Protein AF-A0A6A4GEB9-F1 (afdb_monomer)

Sequence (75 aa):
SCKFIHGLLLHTPDMYLDEIQQHLDEQRGVLASISTICRVLKCSGYTLKKVFDCSLHLAYLMLFRLQKLQLNAMS

Mean predicted aligned error: 11.26 Å

pLDDT: mean 73.38, std 12.1, range [47.25, 89.69]

Structure (mmCIF, N/CA/C/O backbone):
data_AF-A0A6A4GEB9-F1
#
_entry.id   AF-A0A6A4GEB9-F1
#
loop_
_atom_site.group_PDB
_atom_site.id
_atom_site.type_symbol
_atom_site.label_atom_id
_atom_site.label_alt_id
_atom_site.label_comp_id
_atom_site.label_asym_id
_atom_site.label_entity_id
_atom_site.label_seq_id
_atom_site.pdbx_PDB_ins_code
_atom_site.Cartn_x
_atom_site.Cartn_y
_atom_site.Cartn_z
_atom_site.occupancy
_atom_site.B_iso_or_equiv
_atom_site.auth_seq_id
_atom_site.auth_comp_id
_atom_site.auth_asym_id
_atom_site.auth_atom_id
_atom_site.pdbx_PDB_model_num
ATOM 1 N N . SER A 1 1 ? -4.882 -13.848 -2.426 1.00 57.19 1 SER A N 1
ATOM 2 C CA . SER A 1 1 ? -4.609 -12.441 -2.067 1.00 57.19 1 SER A CA 1
ATOM 3 C C . SER A 1 1 ? -3.595 -11.768 -2.996 1.00 57.19 1 SER A C 1
ATOM 5 O O . SER A 1 1 ? -3.963 -10.785 -3.619 1.00 57.19 1 SER A O 1
ATOM 7 N N . CYS A 1 2 ? -2.380 -12.301 -3.214 1.00 65.56 2 CYS A N 1
ATOM 8 C CA . CYS A 1 2 ? -1.360 -11.630 -4.056 1.00 65.56 2 CYS A CA 1
ATOM 9 C C . CYS A 1 2 ? -1.713 -11.483 -5.551 1.00 65.56 2 CYS A C 1
ATOM 11 O O . CYS A 1 2 ? -1.369 -10.474 -6.155 1.00 65.56 2 CYS A O 1
ATOM 13 N N . LYS A 1 3 ? -2.429 -12.451 -6.147 1.00 76.31 3 LYS A N 1
ATOM 14 C CA . LYS A 1 3 ? -2.773 -12.428 -7.586 1.00 76.31 3 LYS A CA 1
ATOM 15 C C . LYS A 1 3 ? -3.639 -11.226 -7.992 1.00 76.31 3 LYS A C 1
ATOM 17 O O . LYS A 1 3 ? -3.504 -10.736 -9.103 1.00 76.31 3 LYS A O 1
ATOM 22 N N . PHE A 1 4 ? -4.506 -10.753 -7.092 1.00 78.81 4 PHE A N 1
ATOM 23 C CA . PHE A 1 4 ? -5.367 -9.598 -7.362 1.00 78.81 4 PHE A CA 1
ATOM 24 C C . PHE A 1 4 ? -4.568 -8.297 -7.367 1.00 78.81 4 PHE A C 1
ATOM 26 O O . PHE A 1 4 ? -4.640 -7.560 -8.336 1.00 78.81 4 PHE A O 1
ATOM 33 N N . ILE A 1 5 ? -3.749 -8.068 -6.334 1.00 78.25 5 ILE A N 1
ATOM 34 C CA . ILE A 1 5 ? -2.887 -6.878 -6.247 1.00 78.25 5 ILE A CA 1
ATOM 35 C C . ILE A 1 5 ? -1.932 -6.818 -7.446 1.00 78.25 5 ILE A C 1
ATOM 37 O O . ILE A 1 5 ? -1.729 -5.754 -8.018 1.00 78.25 5 ILE A O 1
ATOM 41 N N . HIS A 1 6 ? -1.397 -7.964 -7.872 1.00 80.81 6 HIS A N 1
ATOM 42 C CA . HIS A 1 6 ? -0.541 -8.034 -9.052 1.00 80.81 6 HIS A CA 1
ATOM 43 C C . HIS A 1 6 ? -1.289 -7.654 -10.340 1.00 80.81 6 HIS A C 1
ATOM 45 O O . HIS A 1 6 ? -0.787 -6.850 -11.115 1.00 80.81 6 HIS A O 1
ATOM 51 N N . GLY A 1 7 ? -2.501 -8.183 -10.552 1.00 83.00 7 GLY A N 1
ATOM 52 C CA . GLY A 1 7 ? -3.334 -7.810 -11.701 1.00 83.00 7 GLY A CA 1
ATOM 53 C C . GLY A 1 7 ? -3.732 -6.333 -11.684 1.00 83.00 7 GLY A C 1
ATOM 54 O O . GLY A 1 7 ? -3.628 -5.652 -12.698 1.00 83.00 7 GLY A O 1
ATOM 55 N N . LEU A 1 8 ? -4.107 -5.820 -10.514 1.00 82.00 8 LEU A N 1
ATOM 56 C CA . LEU A 1 8 ? -4.470 -4.422 -10.305 1.00 82.00 8 LEU A CA 1
ATOM 57 C C . LEU A 1 8 ? -3.312 -3.482 -10.695 1.00 82.00 8 LEU A C 1
ATOM 59 O O . LEU A 1 8 ? -3.508 -2.537 -11.453 1.00 82.00 8 LEU A O 1
ATOM 63 N N . LEU A 1 9 ? -2.090 -3.803 -10.263 1.00 79.88 9 LEU A N 1
ATOM 64 C CA . LEU A 1 9 ? -0.888 -3.022 -10.572 1.00 79.88 9 LEU A CA 1
ATOM 65 C C . LEU A 1 9 ? -0.346 -3.218 -11.993 1.00 79.88 9 LEU A C 1
ATOM 67 O O . LEU A 1 9 ? 0.440 -2.399 -12.460 1.00 79.88 9 LEU A O 1
ATOM 71 N N . LEU A 1 10 ? -0.736 -4.290 -12.683 1.00 80.69 10 LEU A N 1
ATOM 72 C CA . LEU A 1 10 ? -0.432 -4.493 -14.103 1.00 80.69 10 LEU A CA 1
ATOM 73 C C . LEU A 1 10 ? -1.246 -3.548 -14.990 1.00 80.69 10 LEU A C 1
ATOM 75 O O . LEU A 1 10 ? -0.724 -3.041 -15.979 1.00 80.69 10 LEU A O 1
ATOM 79 N N . HIS A 1 11 ? -2.510 -3.314 -14.631 1.00 78.81 11 HIS A N 1
ATOM 80 C CA . HIS A 1 11 ? -3.395 -2.410 -15.365 1.00 78.81 11 HIS A CA 1
ATOM 81 C C . HIS A 1 11 ? -3.189 -0.946 -14.973 1.00 78.81 11 HIS A C 1
ATOM 83 O O . HIS A 1 11 ? -3.252 -0.075 -15.838 1.00 78.81 11 HIS A O 1
ATOM 89 N N . THR A 1 12 ? -2.883 -0.690 -13.700 1.00 75.44 12 THR A N 1
ATOM 90 C CA . THR A 1 12 ? -2.710 0.664 -13.173 1.00 75.44 12 THR A CA 1
ATOM 91 C C . THR A 1 12 ? -1.505 0.680 -12.214 1.00 75.44 12 THR A C 1
ATOM 93 O O . THR A 1 12 ? -1.628 0.382 -11.031 1.00 75.44 12 THR A O 1
ATOM 96 N N . PRO A 1 13 ? -0.287 0.957 -12.704 1.00 72.75 13 PRO A N 1
ATOM 97 C CA . PRO A 1 13 ? 0.946 0.780 -11.928 1.00 72.75 13 PRO A CA 1
ATOM 98 C C . PRO A 1 13 ? 1.279 1.927 -10.963 1.00 72.75 13 PRO A C 1
ATOM 100 O O . PRO A 1 13 ? 2.256 1.810 -10.216 1.00 72.75 13 PRO A O 1
ATOM 103 N N . ASP A 1 14 ? 0.534 3.031 -11.003 1.00 75.19 14 ASP A N 1
ATOM 104 C CA . ASP A 1 14 ? 0.657 4.164 -10.081 1.00 75.19 14 ASP A CA 1
ATOM 105 C C . ASP A 1 14 ? -0.602 4.240 -9.227 1.00 75.19 14 ASP A C 1
ATOM 107 O O . ASP A 1 14 ? -1.586 4.870 -9.597 1.00 75.19 14 ASP A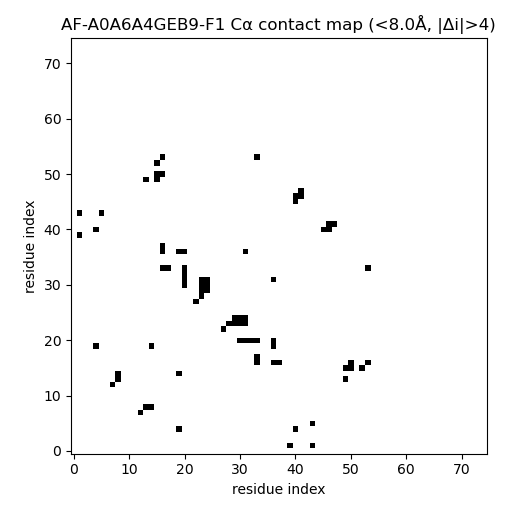 O 1
ATOM 111 N N . MET A 1 15 ? -0.560 3.523 -8.106 1.00 77.81 15 MET A N 1
ATOM 112 C CA . MET A 1 15 ? -1.594 3.542 -7.079 1.00 77.81 15 MET A CA 1
ATOM 113 C C . MET A 1 15 ? -0.954 3.670 -5.703 1.00 77.81 15 MET A C 1
ATOM 115 O O . MET A 1 15 ? 0.052 3.010 -5.407 1.00 77.81 15 MET A O 1
ATOM 119 N N . TYR A 1 16 ? -1.575 4.476 -4.852 1.00 83.38 16 TYR A N 1
ATOM 120 C CA . TYR A 1 16 ? -1.246 4.582 -3.439 1.00 83.38 16 TYR A CA 1
ATOM 121 C C . TYR A 1 16 ? -1.789 3.375 -2.652 1.00 83.38 16 TYR A C 1
ATOM 123 O O . TYR A 1 16 ? -2.628 2.604 -3.126 1.00 83.38 16 TYR A O 1
ATOM 131 N N . LEU A 1 17 ? -1.282 3.143 -1.434 1.00 83.06 17 LEU A N 1
ATOM 132 C CA . LEU A 1 17 ? -1.681 1.955 -0.659 1.00 83.06 17 LEU A CA 1
ATOM 133 C C . LEU A 1 17 ? -3.130 2.006 -0.188 1.00 83.06 17 LEU A C 1
ATOM 135 O O . LEU A 1 17 ? -3.752 0.956 -0.047 1.00 83.06 17 LEU A O 1
ATOM 139 N N . ASP A 1 18 ? -3.638 3.199 0.090 1.00 83.62 18 ASP A N 1
ATOM 140 C CA . ASP A 1 18 ? -5.025 3.453 0.456 1.00 83.62 18 ASP A CA 1
ATOM 141 C C . ASP A 1 18 ? -5.967 3.211 -0.727 1.00 83.62 18 ASP A C 1
ATOM 143 O O . ASP A 1 18 ? -7.007 2.590 -0.537 1.00 83.62 18 ASP A O 1
ATOM 147 N N . GLU A 1 19 ? -5.563 3.544 -1.955 1.00 84.38 19 GLU A N 1
ATOM 148 C CA . GLU A 1 19 ? -6.330 3.202 -3.161 1.00 84.38 19 GLU A CA 1
ATOM 149 C C . GLU A 1 19 ? -6.396 1.683 -3.375 1.00 84.38 19 GLU A C 1
ATOM 151 O O . GLU A 1 19 ? -7.464 1.132 -3.653 1.00 84.38 19 GLU A O 1
ATOM 156 N N . ILE A 1 20 ? -5.274 0.977 -3.173 1.00 86.38 20 ILE A N 1
ATOM 157 C CA . ILE A 1 20 ? -5.234 -0.495 -3.214 1.00 86.38 20 ILE A CA 1
ATOM 158 C C . ILE A 1 20 ? -6.106 -1.085 -2.098 1.00 86.38 20 ILE A C 1
ATOM 160 O O . ILE A 1 20 ? -6.795 -2.082 -2.318 1.00 86.38 20 ILE A O 1
ATOM 164 N N . GLN A 1 21 ? -6.082 -0.492 -0.901 1.00 88.38 21 GLN A N 1
ATOM 165 C CA . GLN A 1 21 ? -6.920 -0.911 0.220 1.00 88.38 21 GLN A CA 1
ATOM 166 C C . GLN A 1 21 ? -8.403 -0.738 -0.107 1.00 88.38 21 GLN A C 1
ATOM 168 O O . GLN A 1 21 ? -9.178 -1.668 0.104 1.00 88.38 21 GLN A O 1
ATOM 173 N N . GLN A 1 22 ? -8.782 0.413 -0.656 1.00 86.75 22 GLN A N 1
ATOM 174 C CA . GLN A 1 22 ? -10.145 0.699 -1.076 1.00 86.75 22 GLN A CA 1
ATOM 17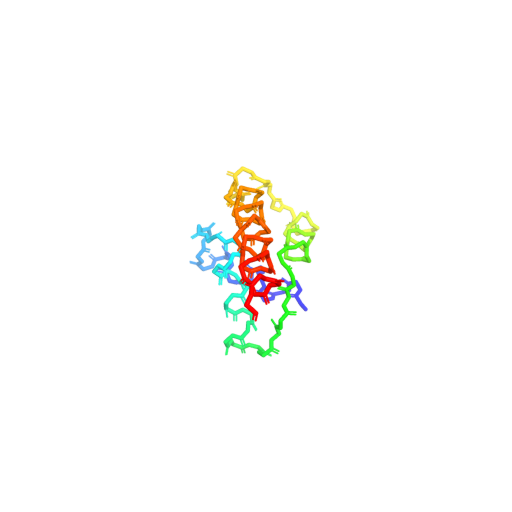5 C C . GLN A 1 22 ? -10.599 -0.284 -2.162 1.00 86.75 22 GLN A C 1
ATOM 177 O O . GLN A 1 22 ? -11.668 -0.868 -2.039 1.00 86.75 22 GLN A O 1
ATOM 182 N N . HIS A 1 23 ? -9.758 -0.584 -3.156 1.00 87.75 23 HIS A N 1
ATOM 183 C CA . HIS A 1 23 ? -10.082 -1.576 -4.188 1.00 87.75 23 HIS A CA 1
ATOM 184 C C . HIS A 1 23 ? -10.251 -2.994 -3.626 1.00 87.75 23 HIS A C 1
ATOM 186 O O . HIS A 1 23 ? -11.072 -3.770 -4.121 1.00 87.75 23 HIS A O 1
ATOM 192 N N . LEU A 1 24 ? -9.474 -3.365 -2.606 1.00 87.25 24 LEU A N 1
ATOM 193 C CA . LEU A 1 24 ? -9.629 -4.648 -1.920 1.00 87.25 24 LEU A CA 1
ATOM 194 C C . LEU A 1 24 ? -10.943 -4.719 -1.136 1.00 87.25 24 LEU A C 1
ATOM 196 O O . LEU A 1 24 ? -11.583 -5.771 -1.131 1.00 87.25 24 LEU A O 1
ATOM 200 N N . ASP A 1 25 ? -11.358 -3.622 -0.513 1.00 89.69 25 ASP A N 1
ATOM 201 C CA . ASP A 1 25 ? -12.624 -3.558 0.209 1.00 89.69 25 ASP A CA 1
ATOM 202 C C . ASP A 1 25 ? -13.813 -3.571 -0.765 1.00 89.69 25 ASP A C 1
ATOM 204 O O . ASP A 1 25 ? -14.651 -4.466 -0.720 1.00 89.69 25 ASP A O 1
ATOM 208 N N . GLU A 1 26 ? -13.818 -2.678 -1.753 1.00 89.00 26 GLU A N 1
ATOM 209 C CA . GLU A 1 26 ? -14.925 -2.517 -2.700 1.00 89.00 26 GLU A CA 1
ATOM 210 C C . GLU A 1 26 ? -15.121 -3.731 -3.617 1.00 89.00 26 GLU A C 1
ATOM 212 O O . GLU A 1 26 ? -16.252 -4.152 -3.854 1.00 89.00 26 GLU A O 1
ATOM 217 N N . GLN A 1 27 ? -14.041 -4.326 -4.141 1.00 86.94 27 GLN A N 1
ATOM 218 C CA . GLN A 1 27 ? -14.164 -5.416 -5.120 1.00 86.94 27 GLN A CA 1
ATOM 219 C C . GLN A 1 27 ? -14.117 -6.816 -4.515 1.00 86.94 27 GLN A C 1
ATOM 221 O O . GLN A 1 27 ? -14.531 -7.784 -5.161 1.00 86.94 27 GLN A O 1
ATOM 226 N N . ARG A 1 28 ? -13.550 -6.970 -3.316 1.00 85.25 28 ARG A N 1
ATOM 227 C CA . ARG A 1 28 ? -13.369 -8.287 -2.685 1.00 85.25 28 ARG A CA 1
ATOM 228 C C . ARG A 1 28 ? -14.003 -8.383 -1.301 1.00 85.25 28 ARG A C 1
ATOM 230 O O . ARG A 1 28 ? -14.051 -9.497 -0.783 1.00 85.25 28 ARG A O 1
ATOM 237 N N . GL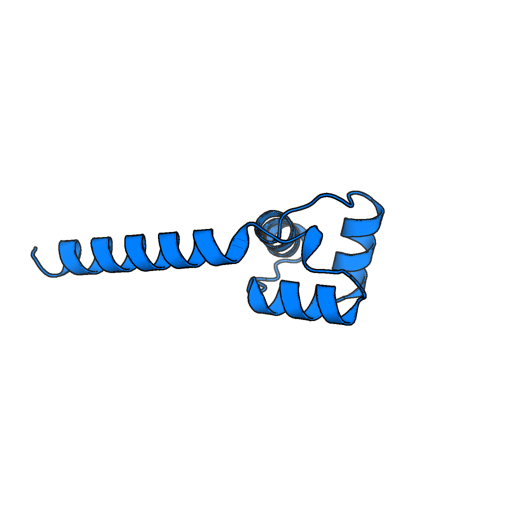Y A 1 29 ? -14.462 -7.280 -0.706 1.00 86.12 29 GLY A N 1
ATOM 238 C CA . GLY A 1 29 ? -14.902 -7.235 0.690 1.00 86.12 29 GLY A CA 1
ATOM 239 C C . GLY A 1 29 ? -13.764 -7.518 1.671 1.00 86.12 29 GLY A C 1
ATOM 240 O O . GLY A 1 29 ? -13.997 -8.070 2.746 1.00 86.12 29 GLY A O 1
ATOM 241 N N . VAL A 1 30 ? -12.511 -7.258 1.274 1.00 85.69 30 VAL A N 1
ATOM 242 C CA . VAL A 1 30 ? -11.325 -7.581 2.074 1.00 85.69 30 VAL A CA 1
ATOM 243 C C . VAL A 1 30 ? -10.746 -6.313 2.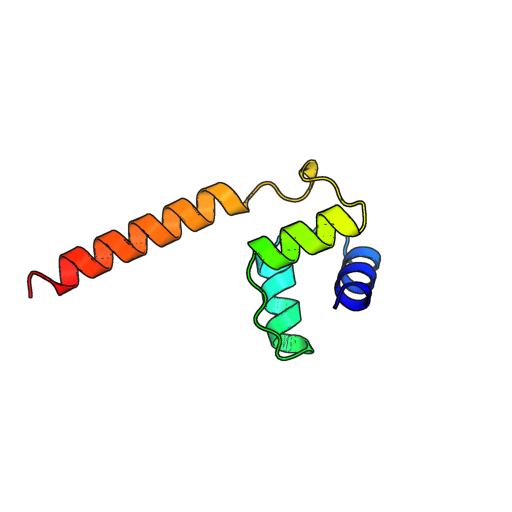683 1.00 85.69 30 VAL A C 1
ATOM 245 O O . VAL A 1 30 ? -10.000 -5.577 2.040 1.00 85.69 30 VAL A O 1
ATOM 248 N N . LEU A 1 31 ? -10.982 -6.142 3.981 1.00 84.69 31 LEU A N 1
ATOM 249 C CA . LEU A 1 31 ? -10.282 -5.165 4.809 1.00 84.69 31 LEU A CA 1
ATOM 250 C C . LEU A 1 31 ? -8.845 -5.628 5.078 1.00 84.69 31 LEU A C 1
ATOM 252 O O . LEU A 1 31 ? -8.563 -6.369 6.021 1.00 84.69 31 LEU A O 1
ATOM 256 N N . ALA A 1 32 ? -7.917 -5.198 4.226 1.00 82.75 32 ALA A N 1
ATOM 257 C CA . ALA A 1 32 ? -6.488 -5.403 4.426 1.00 82.75 32 ALA A CA 1
ATOM 258 C C . ALA A 1 32 ? -5.853 -4.168 5.071 1.00 82.75 32 ALA A C 1
ATOM 260 O O . ALA A 1 32 ? -6.052 -3.047 4.616 1.00 82.75 32 ALA A O 1
ATOM 261 N N . SER A 1 33 ? -5.029 -4.364 6.103 1.00 85.62 33 SER A N 1
ATOM 262 C CA . SER A 1 33 ? -4.236 -3.259 6.643 1.00 85.62 33 SER A CA 1
ATOM 263 C C . SER A 1 33 ? -3.183 -2.797 5.632 1.00 85.62 33 SER A C 1
ATOM 265 O O . SER A 1 33 ? -2.594 -3.609 4.914 1.00 85.62 33 SER A O 1
ATOM 267 N N . ILE A 1 34 ? -2.845 -1.508 5.664 1.00 82.94 34 ILE A N 1
ATOM 268 C CA . ILE A 1 34 ? -1.733 -0.927 4.894 1.00 82.94 34 ILE A CA 1
ATOM 269 C C . ILE A 1 34 ? -0.437 -1.736 5.063 1.00 82.94 34 ILE A C 1
ATOM 271 O O . ILE A 1 34 ? 0.260 -2.018 4.091 1.00 82.94 34 ILE A O 1
ATOM 275 N N . SER A 1 35 ? -0.132 -2.185 6.286 1.00 81.94 35 SER A N 1
ATOM 276 C CA . SER A 1 35 ? 1.033 -3.033 6.574 1.00 81.94 35 SER A CA 1
ATOM 277 C C . SER A 1 35 ? 0.987 -4.385 5.850 1.00 81.94 35 SER A C 1
ATOM 279 O O . SER A 1 35 ? 2.013 -4.855 5.352 1.00 81.94 35 SER A O 1
ATOM 281 N N . THR A 1 36 ? -0.199 -4.988 5.738 1.00 85.69 36 THR A N 1
ATOM 282 C CA . THR A 1 36 ? -0.427 -6.234 4.996 1.00 85.69 36 THR A CA 1
ATOM 283 C C . THR A 1 36 ? -0.214 -6.016 3.504 1.00 85.69 36 THR A C 1
ATOM 285 O O . THR A 1 36 ? 0.508 -6.789 2.875 1.00 85.69 36 THR A O 1
ATOM 288 N N . ILE A 1 37 ? -0.764 -4.934 2.948 1.00 85.00 37 ILE A N 1
ATOM 289 C CA . ILE A 1 37 ? -0.599 -4.567 1.536 1.00 85.00 37 ILE A CA 1
ATOM 290 C C . ILE A 1 37 ? 0.883 -4.325 1.232 1.00 85.00 37 ILE A C 1
ATOM 292 O O . ILE A 1 37 ? 1.434 -4.949 0.331 1.00 85.00 37 ILE A O 1
ATOM 296 N N . CYS A 1 38 ? 1.574 -3.531 2.053 1.00 83.12 38 CYS A N 1
ATOM 297 C CA . CYS A 1 38 ? 3.017 -3.298 1.957 1.00 83.12 38 CYS A CA 1
ATOM 298 C C . CYS A 1 38 ? 3.825 -4.600 1.931 1.00 83.12 38 CYS A C 1
ATOM 300 O O . CYS A 1 38 ? 4.735 -4.764 1.118 1.00 83.12 38 CYS A O 1
ATOM 302 N N . ARG A 1 39 ? 3.508 -5.537 2.831 1.00 82.94 39 ARG A N 1
ATOM 303 C CA . ARG A 1 39 ? 4.192 -6.830 2.908 1.00 82.94 39 ARG A CA 1
ATOM 304 C C . ARG A 1 39 ? 3.945 -7.661 1.651 1.00 82.94 39 ARG A C 1
ATOM 306 O O . ARG A 1 39 ? 4.896 -8.219 1.114 1.00 82.94 39 ARG A O 1
ATOM 313 N N . VAL A 1 40 ? 2.714 -7.689 1.142 1.00 84.31 40 VAL A N 1
ATOM 314 C CA . VAL A 1 40 ? 2.375 -8.382 -0.110 1.00 84.31 40 VAL A CA 1
ATOM 315 C C . VAL A 1 40 ? 3.100 -7.770 -1.309 1.00 84.31 40 VAL A C 1
ATOM 317 O O . VAL A 1 40 ? 3.650 -8.514 -2.120 1.00 84.31 40 VAL A O 1
ATOM 320 N N . LEU A 1 41 ? 3.161 -6.442 -1.401 1.00 82.06 41 LEU A N 1
ATOM 321 C CA . LEU A 1 41 ? 3.873 -5.732 -2.465 1.00 82.06 41 LEU A CA 1
ATOM 322 C C . LEU A 1 41 ? 5.366 -6.064 -2.462 1.00 82.06 41 LEU A C 1
ATOM 324 O O . LEU A 1 41 ? 5.907 -6.455 -3.495 1.00 82.06 41 LEU A O 1
ATOM 328 N N . LYS A 1 42 ? 6.007 -6.013 -1.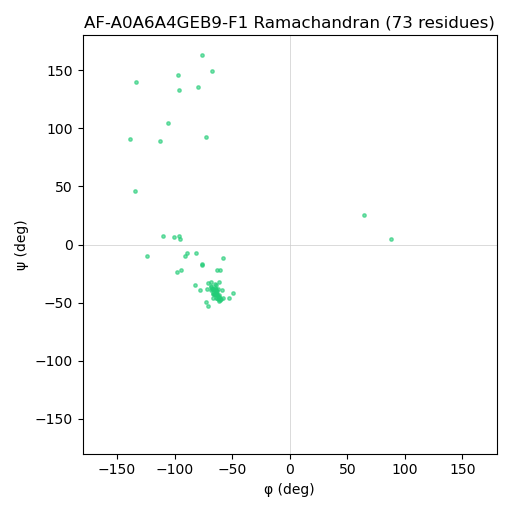289 1.00 81.62 42 LYS A N 1
ATOM 329 C CA . LYS A 1 42 ? 7.415 -6.404 -1.125 1.00 81.62 42 LYS A CA 1
ATOM 330 C C . LYS A 1 42 ? 7.654 -7.860 -1.522 1.00 81.62 42 LYS A C 1
ATOM 332 O O . LYS A 1 42 ? 8.573 -8.140 -2.282 1.00 81.62 42 LYS A O 1
ATOM 337 N N . CYS A 1 43 ? 6.805 -8.782 -1.059 1.00 82.12 43 CYS A N 1
ATOM 338 C CA . CYS A 1 43 ? 6.884 -10.197 -1.437 1.00 82.12 43 CYS A CA 1
ATOM 339 C C . CYS A 1 43 ? 6.650 -10.435 -2.938 1.00 82.12 43 CYS A C 1
ATOM 341 O O . CYS A 1 43 ? 7.071 -11.462 -3.455 1.00 82.12 43 CYS A O 1
ATOM 343 N N . SER A 1 44 ? 5.993 -9.500 -3.626 1.00 75.94 44 SER A N 1
ATOM 344 C CA . SER A 1 44 ? 5.713 -9.569 -5.064 1.00 75.94 44 SER A CA 1
ATOM 345 C C . SER A 1 44 ? 6.747 -8.815 -5.915 1.00 75.94 44 SER A C 1
ATOM 347 O O . SER A 1 44 ? 6.548 -8.682 -7.118 1.00 75.94 44 SER A O 1
ATOM 349 N N . GLY A 1 45 ? 7.839 -8.321 -5.314 1.00 76.50 45 GLY A N 1
ATOM 350 C CA . GLY A 1 45 ? 8.943 -7.657 -6.017 1.00 76.50 45 GLY A CA 1
ATOM 351 C C . GLY A 1 45 ? 8.790 -6.144 -6.218 1.00 76.50 45 GLY A C 1
ATOM 352 O O . GLY A 1 45 ? 9.649 -5.533 -6.851 1.00 76.50 45 GLY A O 1
ATOM 353 N N . TYR A 1 46 ? 7.747 -5.512 -5.668 1.00 73.50 46 TYR A N 1
ATOM 354 C CA . TYR A 1 46 ? 7.572 -4.057 -5.749 1.00 73.50 46 TYR A CA 1
ATOM 355 C C . TYR A 1 46 ? 8.444 -3.338 -4.708 1.00 73.50 46 TYR A C 1
ATOM 357 O O . TYR A 1 46 ? 8.503 -3.727 -3.539 1.00 73.50 46 TYR A O 1
ATOM 365 N N . THR A 1 47 ? 9.116 -2.259 -5.123 1.00 64.25 47 THR A N 1
ATOM 366 C CA . THR A 1 47 ? 9.973 -1.444 -4.247 1.00 64.25 47 THR A CA 1
ATOM 367 C C . THR A 1 47 ? 9.239 -0.210 -3.713 1.00 64.25 47 THR A C 1
ATOM 369 O O . THR A 1 47 ? 8.425 0.407 -4.396 1.00 64.25 47 THR A O 1
ATOM 372 N N . LEU A 1 48 ? 9.569 0.180 -2.475 1.00 55.62 48 LEU A N 1
ATOM 373 C CA . LEU A 1 48 ? 8.956 1.291 -1.723 1.00 55.62 48 LEU A CA 1
ATOM 374 C C . LEU A 1 48 ? 9.036 2.672 -2.408 1.00 55.62 48 LEU A C 1
ATOM 376 O O . LEU A 1 48 ? 8.350 3.588 -1.973 1.00 55.62 48 LEU A O 1
ATOM 380 N N . LYS A 1 49 ? 9.824 2.840 -3.482 1.00 53.03 49 LYS A N 1
ATOM 381 C CA . LYS A 1 49 ? 9.919 4.103 -4.243 1.00 53.03 49 LYS A CA 1
ATOM 382 C C . LYS A 1 49 ? 8.585 4.561 -4.856 1.00 53.03 49 LYS A C 1
ATOM 384 O O . LYS A 1 49 ? 8.439 5.749 -5.097 1.00 53.03 49 LYS A O 1
ATOM 389 N N . LYS A 1 50 ? 7.621 3.653 -5.055 1.00 50.72 50 LYS A N 1
ATOM 390 C CA . LYS A 1 50 ? 6.242 3.955 -5.494 1.00 50.72 50 LYS A CA 1
ATOM 391 C C . LYS A 1 50 ? 5.226 4.079 -4.343 1.00 50.72 50 LYS A C 1
ATOM 393 O O . LYS A 1 50 ? 4.035 4.191 -4.577 1.00 50.72 50 LYS A O 1
ATOM 398 N N . VAL A 1 51 ? 5.685 4.003 -3.093 1.00 52.44 51 VAL A N 1
ATOM 399 C CA . VAL A 1 51 ? 4.856 3.718 -1.908 1.00 52.44 51 VAL A CA 1
ATOM 400 C C . VAL A 1 51 ? 5.221 4.690 -0.774 1.00 52.44 51 VAL A C 1
ATOM 402 O O . VAL A 1 51 ? 5.503 4.289 0.353 1.00 52.44 51 VAL A O 1
ATOM 405 N N . PHE A 1 52 ? 5.344 5.981 -1.086 1.00 47.25 52 PHE A N 1
ATOM 406 C CA . PHE A 1 52 ? 5.977 6.943 -0.174 1.00 47.25 52 PHE A CA 1
ATOM 407 C C . PHE A 1 52 ? 5.027 7.659 0.799 1.00 47.25 52 PHE A C 1
ATOM 409 O O . PHE A 1 52 ? 5.516 8.266 1.747 1.00 47.25 52 PHE A O 1
ATOM 416 N N . ASP A 1 53 ? 3.704 7.549 0.649 1.00 51.94 53 ASP A N 1
ATOM 417 C CA . ASP A 1 53 ? 2.785 8.462 1.358 1.00 51.94 53 ASP A CA 1
ATOM 418 C C . ASP A 1 53 ? 2.111 7.907 2.630 1.00 51.94 53 ASP A C 1
ATOM 420 O O . ASP A 1 53 ? 1.251 8.537 3.238 1.00 51.94 53 ASP A O 1
ATOM 424 N N . CYS A 1 54 ? 2.476 6.709 3.093 1.00 50.06 54 CYS A N 1
ATOM 425 C CA . CYS A 1 54 ? 1.688 6.059 4.155 1.00 50.06 54 CYS A CA 1
ATOM 426 C C . CYS A 1 54 ? 2.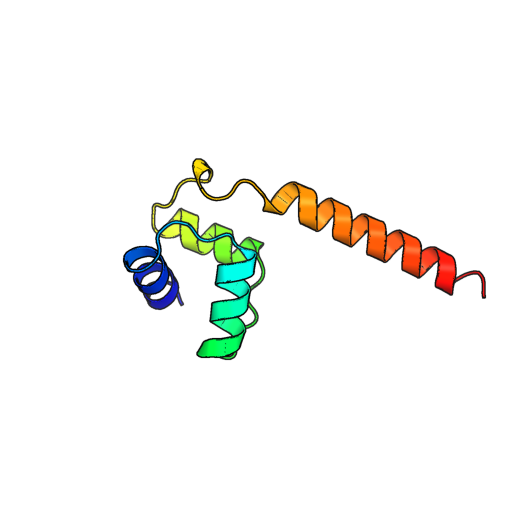238 6.224 5.576 1.00 50.06 54 CYS A C 1
ATOM 428 O O . CYS A 1 54 ? 1.472 6.155 6.539 1.00 50.06 54 CYS A O 1
ATOM 430 N N . SER A 1 55 ? 3.537 6.477 5.745 1.00 53.34 55 SER A N 1
ATOM 431 C CA . SER A 1 55 ? 4.112 6.665 7.086 1.00 53.34 55 SER A CA 1
ATOM 432 C C . SER A 1 55 ? 3.674 7.990 7.720 1.00 53.34 55 SER A C 1
ATOM 434 O O . SER A 1 55 ? 3.465 8.051 8.930 1.00 53.34 55 SER A O 1
ATOM 436 N N . LEU A 1 56 ? 3.483 9.036 6.909 1.00 56.22 56 LEU A N 1
ATOM 437 C CA . LEU A 1 56 ? 3.060 10.353 7.386 1.00 56.22 56 LEU A CA 1
ATOM 438 C C . LEU A 1 56 ? 1.551 10.390 7.678 1.00 56.22 56 LEU A C 1
ATOM 440 O O . LEU A 1 56 ? 1.135 10.936 8.699 1.00 56.22 56 LEU A O 1
ATOM 444 N N . HIS A 1 57 ? 0.738 9.737 6.842 1.00 59.66 57 HIS A N 1
ATOM 445 C CA . HIS A 1 57 ? -0.718 9.723 6.988 1.00 59.66 57 HIS A CA 1
ATOM 446 C C . HIS A 1 57 ? -1.194 8.937 8.222 1.00 59.66 57 HIS A C 1
ATOM 448 O O . HIS A 1 57 ? -2.093 9.384 8.932 1.00 59.66 57 HIS A O 1
ATOM 454 N N . LEU A 1 58 ? -0.562 7.802 8.549 1.00 56.41 58 LEU A N 1
ATOM 455 C CA . LEU A 1 58 ? -0.881 7.054 9.773 1.00 56.41 58 LEU A CA 1
ATOM 456 C C . LEU A 1 58 ? -0.470 7.814 11.041 1.00 56.41 58 LEU A C 1
ATOM 458 O O . LEU A 1 58 ? -1.200 7.772 12.029 1.00 56.41 58 LEU A O 1
ATOM 462 N N . ALA A 1 59 ? 0.647 8.547 11.015 1.00 65.00 59 ALA A N 1
ATOM 463 C CA . ALA A 1 59 ? 1.026 9.433 12.115 1.00 65.00 59 ALA A CA 1
ATOM 464 C C . ALA A 1 59 ? 0.012 10.578 12.288 1.00 65.00 59 ALA A C 1
ATOM 466 O O . ALA A 1 59 ? -0.402 10.862 13.411 1.00 65.00 59 ALA A O 1
ATOM 467 N N . TYR A 1 60 ? -0.463 11.166 11.184 1.00 66.94 60 TYR A N 1
ATOM 468 C CA . TYR A 1 60 ? -1.520 12.182 11.184 1.00 66.94 60 TYR A CA 1
ATOM 469 C C . TYR A 1 60 ? -2.858 11.649 11.707 1.00 66.94 60 TYR A C 1
ATOM 471 O O . TYR A 1 60 ? -3.478 12.278 12.561 1.00 66.94 60 TYR A O 1
ATOM 479 N N . LEU A 1 61 ? -3.297 10.474 11.251 1.00 64.81 61 LEU A N 1
ATOM 480 C CA . LEU A 1 61 ? -4.523 9.833 11.731 1.00 64.81 61 LEU A CA 1
ATOM 481 C C . LEU A 1 61 ? -4.423 9.442 13.207 1.00 64.81 61 LEU A C 1
ATOM 483 O O . LEU A 1 61 ? -5.397 9.611 13.940 1.00 64.81 61 LEU A O 1
ATOM 487 N N . MET A 1 62 ? -3.267 8.954 13.665 1.00 72.38 62 MET A N 1
ATOM 488 C CA . MET A 1 62 ? -3.045 8.663 15.083 1.00 72.38 62 MET A CA 1
ATOM 489 C C . MET A 1 62 ? -3.065 9.938 15.932 1.00 72.38 62 MET A C 1
ATOM 491 O O . MET A 1 62 ? -3.728 9.951 16.968 1.00 72.38 62 MET A O 1
ATOM 495 N N . LEU A 1 63 ? -2.435 11.026 15.476 1.00 70.19 63 LEU A N 1
ATOM 496 C CA . LEU A 1 63 ? -2.502 12.336 16.134 1.00 70.19 63 LEU A CA 1
ATOM 497 C C . LEU A 1 63 ? -3.937 12.874 16.187 1.00 70.19 63 LEU A C 1
ATOM 499 O O . LEU A 1 63 ? -4.396 13.299 17.244 1.00 70.19 63 LEU A O 1
ATOM 503 N N . PHE A 1 64 ? -4.683 12.789 15.087 1.00 67.12 64 PHE A N 1
ATOM 504 C CA . PHE A 1 64 ? -6.069 13.252 15.024 1.00 67.12 64 PHE A CA 1
ATOM 505 C C . PHE A 1 64 ? -7.006 12.417 15.912 1.00 67.12 64 PHE A C 1
ATOM 507 O O . PHE A 1 64 ? -7.898 12.951 16.573 1.00 67.12 64 PHE A O 1
ATOM 514 N N . ARG A 1 65 ? -6.789 11.097 15.980 1.00 66.44 65 ARG A N 1
ATOM 515 C CA . ARG A 1 65 ? -7.506 10.192 16.893 1.00 66.44 65 ARG A CA 1
ATOM 516 C C . ARG A 1 65 ? -7.195 10.505 18.355 1.00 66.44 65 ARG A C 1
ATOM 518 O O . ARG A 1 65 ? -8.127 10.551 19.154 1.00 66.44 65 ARG A O 1
ATOM 525 N N . LEU A 1 66 ? -5.932 10.765 18.694 1.00 67.38 66 LEU A N 1
ATOM 526 C CA . LEU A 1 66 ? -5.522 11.193 20.035 1.00 67.38 66 LEU A CA 1
ATOM 527 C C . LEU A 1 66 ? -6.170 12.525 20.420 1.00 67.38 66 LEU A C 1
ATOM 529 O O . LEU A 1 66 ? -6.725 12.635 21.508 1.00 67.38 66 LEU A O 1
ATOM 533 N N . GLN A 1 67 ? -6.183 13.505 19.517 1.00 72.06 67 GLN A N 1
ATOM 534 C CA . GLN A 1 67 ? -6.785 14.813 19.775 1.00 72.06 67 GLN A CA 1
ATOM 535 C C . GLN A 1 67 ? -8.303 14.717 19.994 1.00 72.06 67 GLN A C 1
ATOM 537 O O . GLN A 1 67 ? -8.836 15.341 20.910 1.00 72.06 67 GLN A O 1
ATOM 542 N N . LYS A 1 68 ? -9.000 13.872 19.221 1.00 66.38 68 LYS A N 1
ATOM 543 C CA . LYS A 1 68 ? -10.426 13.590 19.444 1.00 66.38 68 LYS A CA 1
ATOM 544 C C . LYS A 1 68 ? -10.697 12.853 20.753 1.00 66.38 68 LYS A C 1
ATOM 546 O O . LYS A 1 68 ? -11.685 13.161 21.405 1.00 66.38 68 LYS A O 1
ATOM 551 N N . LEU A 1 69 ? -9.844 11.905 21.144 1.00 67.38 69 LEU A N 1
ATOM 552 C CA . LEU A 1 69 ? -9.979 11.196 22.421 1.00 67.38 69 LEU A CA 1
ATOM 553 C C . LEU A 1 69 ? -9.787 12.135 23.620 1.00 67.38 69 LEU A C 1
ATOM 555 O O . LEU A 1 69 ? -10.517 12.010 24.595 1.00 67.38 69 LEU A O 1
ATOM 559 N N . GLN A 1 70 ? -8.865 13.097 23.529 1.00 69.56 70 GLN A N 1
ATOM 560 C CA . GLN A 1 70 ? -8.675 14.123 24.562 1.00 69.56 70 GLN A CA 1
A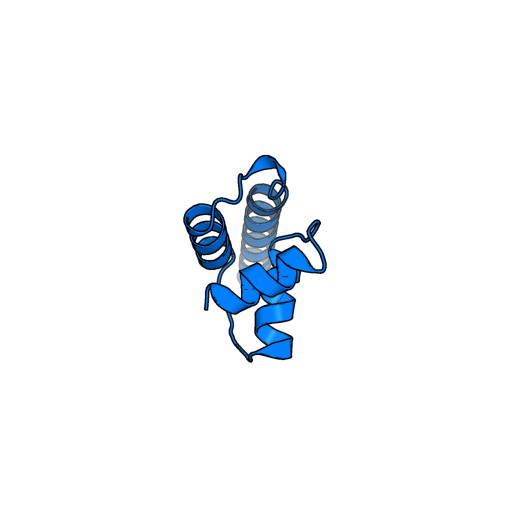TOM 561 C C . GLN A 1 70 ? -9.883 15.067 24.659 1.00 69.56 70 GLN A C 1
ATOM 563 O O . GLN A 1 70 ? -10.342 15.351 25.759 1.00 69.56 70 GLN A O 1
ATOM 568 N N . LEU A 1 71 ? -10.455 15.490 23.524 1.00 64.19 71 LEU A N 1
ATOM 569 C CA . LEU A 1 71 ? -11.663 16.328 23.511 1.00 64.19 71 LEU A CA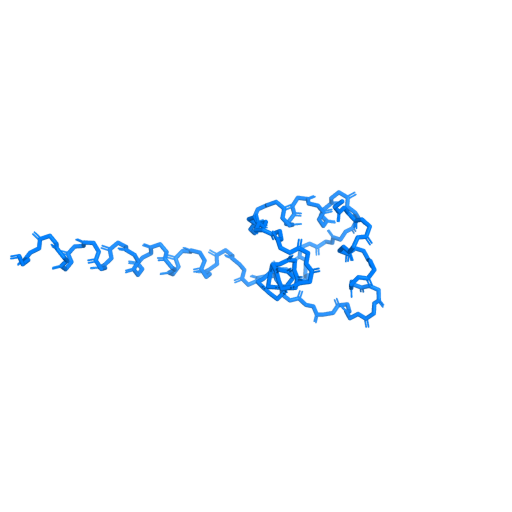 1
ATOM 570 C C . LEU A 1 71 ? -12.889 15.616 24.103 1.00 64.19 71 LEU A C 1
ATOM 572 O O . LEU A 1 71 ? -13.662 16.233 24.826 1.00 64.19 71 LEU A O 1
ATOM 576 N N . ASN A 1 72 ? -13.045 14.319 23.833 1.00 59.66 72 ASN A N 1
ATOM 577 C CA . ASN A 1 72 ? -14.154 13.522 24.362 1.00 59.66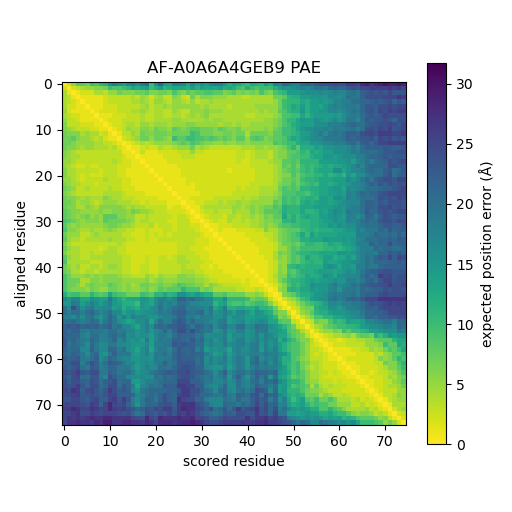 72 ASN A CA 1
ATOM 578 C C . ASN A 1 72 ? -13.989 13.140 25.841 1.00 59.66 72 ASN A C 1
ATOM 580 O O . ASN A 1 72 ? -14.955 12.704 26.451 1.00 59.66 72 ASN A O 1
ATOM 584 N N . ALA A 1 73 ? -12.779 13.251 26.396 1.00 59.44 73 ALA A N 1
ATOM 585 C CA . ALA A 1 73 ? -12.500 12.991 27.808 1.00 59.44 73 ALA A CA 1
ATOM 586 C C . ALA A 1 73 ? -12.658 14.244 28.695 1.00 59.44 73 ALA A C 1
ATOM 588 O O . ALA A 1 73 ? -12.565 14.134 29.914 1.00 59.44 73 ALA A O 1
ATOM 589 N N . MET A 1 74 ? -12.867 15.424 28.093 1.00 56.12 74 MET A N 1
ATOM 590 C CA . MET A 1 74 ? -13.063 16.707 28.787 1.00 56.12 74 MET A CA 1
ATOM 591 C C . MET A 1 74 ? -14.499 17.261 28.674 1.00 56.12 74 MET A C 1
ATOM 593 O O . MET A 1 74 ? -14.743 18.392 29.094 1.00 56.12 74 MET A O 1
ATOM 597 N N . SER A 1 75 ? -15.438 16.492 28.110 1.00 50.84 75 SER A N 1
ATOM 598 C CA . SER A 1 75 ? -16.896 16.704 28.215 1.00 50.84 75 SER A CA 1
ATOM 599 C C . SER A 1 75 ? -17.504 15.650 29.126 1.00 50.84 75 SER A C 1
ATOM 601 O O . SER A 1 75 ? -18.484 15.993 29.819 1.00 50.84 75 SER A O 1
#

Nearest PDB structures (foldseek):
  7u0i-assembly1_M  TM=6.543E-01  e=6.473E+00  Escherichia coli K-12
  3ol4-assembly1_B  TM=5.436E-01  e=5.669E+00  Mycolicibacterium smegmatis MC2 155

Solvent-accessible surface area (backbone atoms only — not comparable to full-atom values): 4539 Å² total; per-residue (Å²): 118,66,69,56,58,52,53,52,40,70,79,46,74,87,58,51,65,65,58,53,33,49,52,32,31,76,76,66,73,39,90,56,53,65,72,54,51,53,50,50,40,48,77,70,71,52,66,64,89,70,56,76,72,57,73,62,50,53,52,50,52,50,50,53,51,52,54,51,52,55,56,66,72,75,112

Radius of gyration: 15.16 Å; Cα contacts (8 Å, |Δi|>4): 39; chains: 1; bounding box: 27×29×44 Å

Foldseek 3Di:
DLVVVVVVCVVPVQDELVRVQVCCCVVPVDRDDSVRSVVSCVVVVHDCPSHPPPVVVVVVVVVVVVVVVVVVVVD

Secondary structure (DSSP, 8-state):
-HHHHHHHHHH-----HHHHHHHHHHHH-----HHHHHHHHHHTT--GGG--SHHHHHHHHHHHHHHHHHHHT--

Organism: NCBI:txid1447944